Protein AF-A0A1F3BCS6-F1 (afdb_monomer)

Structure (mmCIF, N/CA/C/O backbone):
data_AF-A0A1F3BCS6-F1
#
_entry.id   AF-A0A1F3BCS6-F1
#
loop_
_atom_site.group_PDB
_atom_site.id
_atom_site.type_symbol
_atom_site.label_atom_id
_atom_site.label_alt_id
_atom_site.label_comp_id
_atom_site.label_asym_id
_atom_site.label_entity_id
_atom_site.label_seq_id
_atom_site.pdbx_PDB_ins_code
_atom_site.Cartn_x
_atom_site.Cartn_y
_atom_site.Cartn_z
_atom_site.occupancy
_atom_site.B_iso_or_equiv
_atom_site.auth_seq_id
_atom_site.auth_comp_id
_atom_site.auth_asym_id
_atom_site.auth_atom_id
_atom_site.pdbx_PDB_model_num
ATOM 1 N N . MET A 1 1 ? -10.317 9.002 34.870 1.00 36.22 1 MET A N 1
ATOM 2 C CA . MET A 1 1 ? -11.325 8.023 34.421 1.00 36.22 1 MET A CA 1
ATOM 3 C C . MET A 1 1 ? -11.046 7.756 32.951 1.00 36.22 1 MET A C 1
ATOM 5 O O . MET A 1 1 ? -11.275 8.635 32.134 1.00 36.22 1 MET A O 1
ATOM 9 N N . THR A 1 2 ? -10.375 6.653 32.625 1.00 45.91 2 THR A N 1
ATOM 10 C CA . THR A 1 2 ? -10.032 6.301 31.240 1.00 45.91 2 THR A CA 1
ATOM 11 C C . THR A 1 2 ? -11.257 5.650 30.622 1.00 45.91 2 THR A C 1
ATOM 13 O O . THR A 1 2 ? -11.570 4.507 30.938 1.00 45.91 2 THR A O 1
ATOM 16 N N . ASP A 1 3 ? -11.979 6.406 29.799 1.00 49.38 3 ASP A N 1
ATOM 17 C CA . ASP A 1 3 ? -13.103 5.892 29.024 1.00 49.38 3 ASP A CA 1
ATOM 18 C C . ASP A 1 3 ? -12.584 4.771 28.113 1.00 49.38 3 ASP A C 1
ATOM 20 O O . ASP A 1 3 ? -11.828 5.005 27.160 1.00 49.38 3 ASP A O 1
ATOM 24 N N . ILE A 1 4 ? -12.907 3.525 28.467 1.00 57.75 4 ILE A N 1
ATOM 25 C CA . ILE A 1 4 ? -12.649 2.359 27.628 1.00 57.75 4 ILE A CA 1
ATOM 26 C C . ILE A 1 4 ? -13.614 2.506 26.459 1.00 57.75 4 ILE A C 1
ATOM 28 O O . ILE A 1 4 ? -14.764 2.082 26.546 1.00 57.75 4 ILE A O 1
ATOM 32 N N . LYS A 1 5 ? -13.156 3.164 25.387 1.00 56.78 5 LYS A N 1
ATOM 33 C CA . LYS A 1 5 ? -13.928 3.297 24.150 1.00 56.78 5 LYS A CA 1
ATOM 34 C C . LYS A 1 5 ? -14.526 1.942 23.800 1.00 56.78 5 LYS A C 1
ATOM 36 O O . LYS A 1 5 ? -13.820 0.928 23.776 1.00 56.78 5 LYS A O 1
ATOM 41 N N . SER A 1 6 ? -15.829 1.934 23.549 1.00 68.25 6 SER A N 1
ATOM 42 C CA . SER A 1 6 ? -16.528 0.721 23.146 1.00 68.25 6 SER A CA 1
ATOM 43 C C . SER A 1 6 ? -15.855 0.131 21.896 1.00 68.25 6 SER A C 1
ATOM 45 O O . SER A 1 6 ? -15.394 0.865 21.020 1.00 68.25 6 SER A O 1
ATOM 47 N N . GLY A 1 7 ? -15.753 -1.200 21.815 1.00 68.81 7 GLY A N 1
ATOM 48 C CA . GLY A 1 7 ? -15.079 -1.893 20.703 1.00 68.81 7 GLY A CA 1
ATOM 49 C C . GLY A 1 7 ? -15.471 -1.389 19.298 1.00 68.81 7 GLY A C 1
ATOM 50 O O . GLY A 1 7 ? -14.575 -1.141 18.493 1.00 68.81 7 GLY A O 1
ATOM 51 N N . PRO A 1 8 ? -16.766 -1.145 19.007 1.00 79.00 8 PRO A N 1
ATOM 52 C CA . PRO A 1 8 ? -17.200 -0.586 17.723 1.00 79.00 8 PRO A CA 1
ATOM 53 C C . PRO A 1 8 ? -16.652 0.818 17.433 1.00 79.00 8 PRO A C 1
ATOM 55 O O . PRO A 1 8 ? -16.306 1.129 16.297 1.00 79.00 8 PRO A O 1
ATOM 58 N N . GLU A 1 9 ? -16.528 1.667 18.454 1.00 83.38 9 GLU A N 1
ATOM 59 C CA . GLU A 1 9 ? -16.011 3.029 18.310 1.00 83.38 9 GLU A CA 1
ATOM 60 C C . GLU A 1 9 ? -14.499 3.042 18.030 1.00 83.38 9 GLU A C 1
ATOM 62 O O . GLU A 1 9 ? -14.002 3.900 17.296 1.00 83.38 9 GLU A O 1
ATOM 67 N N . LEU A 1 10 ? -13.757 2.079 18.589 1.00 84.25 10 LEU A N 1
ATOM 68 C CA . LEU A 1 10 ? -12.337 1.880 18.283 1.00 84.25 10 LEU A CA 1
ATOM 69 C C . LEU A 1 10 ? -12.134 1.443 16.833 1.00 84.25 10 LEU A C 1
ATOM 71 O O . LEU A 1 10 ? -11.298 2.021 16.142 1.00 84.25 10 LEU A O 1
ATOM 75 N N . VAL A 1 11 ? -12.924 0.474 16.367 1.00 87.88 11 VAL A N 1
ATOM 76 C CA . VAL A 1 11 ? -12.894 0.009 14.974 1.00 87.88 11 VAL A CA 1
ATOM 77 C C . VAL A 1 11 ? -13.205 1.155 14.009 1.00 87.88 11 VAL A C 1
ATOM 79 O O . VAL A 1 11 ? -12.447 1.372 13.066 1.00 87.88 11 VAL A O 1
ATOM 82 N N . GLU A 1 12 ? -14.246 1.948 14.279 1.00 89.88 12 GLU A N 1
ATOM 83 C CA . GLU A 1 12 ? -14.618 3.085 13.427 1.00 89.88 12 GLU A CA 1
ATOM 84 C C . GLU A 1 12 ? -13.503 4.131 13.340 1.00 89.88 12 GLU A C 1
ATOM 86 O O . GLU A 1 12 ? -13.127 4.575 12.253 1.00 89.88 12 GLU A O 1
ATOM 91 N N . LYS A 1 13 ? -12.928 4.507 14.489 1.00 90.00 13 LYS A N 1
ATOM 92 C CA . LYS A 1 13 ? -11.834 5.484 14.543 1.00 90.00 13 LYS A CA 1
ATOM 93 C C . LYS A 1 13 ? -10.606 4.984 13.793 1.00 90.00 13 LYS A C 1
ATOM 95 O O . LYS A 1 13 ? -9.996 5.756 13.053 1.00 90.00 13 LYS A O 1
ATOM 100 N N . THR A 1 14 ? -10.266 3.708 13.950 1.00 90.88 14 THR A N 1
ATOM 101 C CA . THR A 1 14 ? -9.141 3.095 13.240 1.00 90.88 14 THR A CA 1
ATOM 102 C C . THR A 1 14 ? -9.406 3.023 11.738 1.00 90.88 14 THR A C 1
ATOM 104 O O . THR A 1 14 ? -8.506 3.340 10.965 1.00 90.88 14 THR A O 1
ATOM 107 N N . PHE A 1 15 ? -10.632 2.717 11.302 1.00 92.88 15 PHE A N 1
ATOM 108 C CA . PHE A 1 15 ? -11.003 2.715 9.884 1.00 92.88 15 PHE A CA 1
ATOM 109 C C . PHE A 1 15 ? -10.883 4.102 9.240 1.00 92.88 15 PHE A C 1
ATOM 111 O O . PHE A 1 15 ? -10.231 4.250 8.202 1.00 92.88 15 PHE A O 1
ATOM 118 N N . VAL A 1 16 ? -11.448 5.140 9.865 1.00 94.00 16 VAL A N 1
ATOM 119 C CA . VAL A 1 16 ? -11.343 6.523 9.364 1.00 94.00 16 VAL A CA 1
ATOM 120 C C . VAL A 1 16 ? -9.881 6.959 9.294 1.00 94.00 16 VAL A C 1
ATOM 122 O O . VAL A 1 16 ? -9.442 7.548 8.304 1.00 94.00 16 VAL A O 1
ATOM 125 N N . TYR A 1 17 ? -9.102 6.627 10.322 1.00 92.75 17 TYR A N 1
ATOM 126 C CA . TYR A 1 17 ? -7.685 6.953 10.364 1.00 92.75 17 TYR A CA 1
ATOM 127 C C . TYR A 1 17 ? -6.889 6.242 9.260 1.00 92.75 17 TYR A C 1
ATOM 129 O O . TYR A 1 17 ? -6.164 6.894 8.506 1.00 92.75 17 TYR A O 1
ATOM 137 N N . MET A 1 18 ? -7.094 4.934 9.086 1.00 94.06 18 MET A N 1
ATOM 138 C CA . MET A 1 18 ? -6.452 4.149 8.029 1.00 94.06 18 MET A CA 1
ATOM 139 C C . MET A 1 18 ? -6.890 4.573 6.622 1.00 94.06 18 MET A C 1
ATOM 141 O O . MET A 1 18 ? -6.093 4.516 5.686 1.00 94.06 18 MET A O 1
ATOM 145 N N . THR A 1 19 ? -8.112 5.078 6.451 1.00 94.06 19 THR A N 1
ATOM 146 C CA . THR A 1 19 ? -8.581 5.659 5.179 1.00 94.06 19 THR A CA 1
ATOM 147 C C . THR A 1 19 ? -7.794 6.918 4.802 1.00 94.06 19 THR A C 1
ATOM 149 O O . THR A 1 19 ? -7.489 7.143 3.631 1.00 94.06 19 THR A O 1
ATOM 152 N N . ASN A 1 20 ? -7.420 7.740 5.781 1.00 94.44 20 ASN A N 1
ATOM 153 C CA . ASN A 1 20 ? -6.585 8.913 5.525 1.00 94.44 20 ASN A CA 1
ATOM 154 C C . ASN A 1 20 ? -5.130 8.512 5.262 1.00 94.44 20 ASN A C 1
ATOM 156 O O . ASN A 1 20 ? -4.542 8.949 4.272 1.00 94.44 20 ASN A O 1
ATOM 160 N N . LEU A 1 21 ? -4.577 7.617 6.085 1.00 93.62 21 LEU A N 1
ATOM 161 C CA . LEU A 1 21 ? -3.207 7.135 5.918 1.00 93.62 21 LEU A CA 1
ATOM 162 C C . LEU A 1 21 ? -2.988 6.400 4.599 1.00 93.62 21 LEU A C 1
ATOM 164 O O . LEU A 1 21 ? -1.973 6.622 3.952 1.00 93.62 21 LEU A O 1
ATOM 168 N N . SER A 1 22 ? -3.938 5.578 4.153 1.00 93.81 22 SER A N 1
ATOM 169 C CA . SER A 1 22 ? -3.847 4.899 2.854 1.00 93.81 22 SER A CA 1
ATOM 170 C C . SER A 1 22 ? -3.747 5.890 1.693 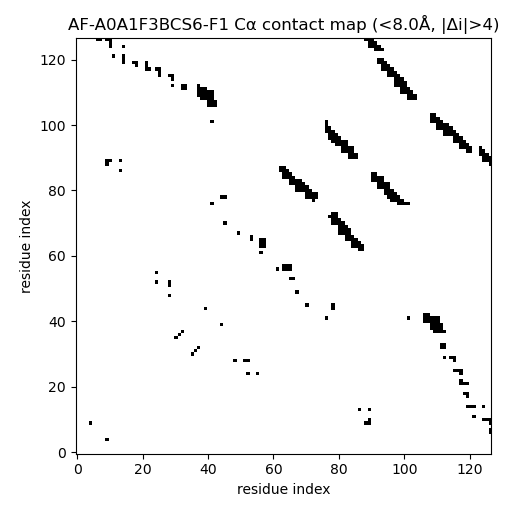1.00 93.81 22 SER A C 1
ATOM 172 O O . SER A 1 22 ? -2.951 5.684 0.778 1.00 93.81 22 SER A O 1
ATOM 174 N N 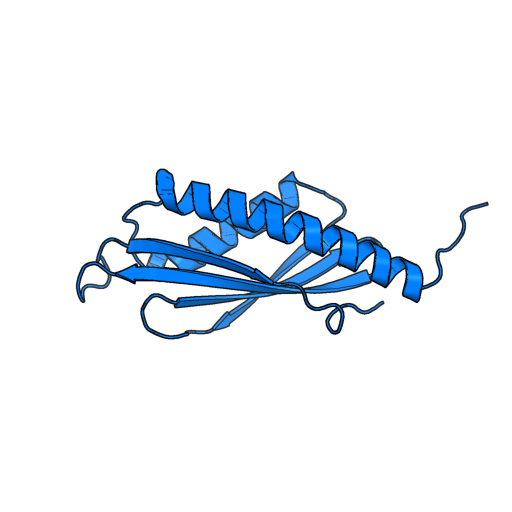. ARG A 1 23 ? -4.473 7.016 1.743 1.00 95.06 23 ARG A N 1
ATOM 175 C CA . ARG A 1 23 ? -4.370 8.079 0.727 1.00 95.06 23 ARG A CA 1
ATOM 176 C C . ARG A 1 23 ? -3.009 8.770 0.739 1.00 95.06 23 ARG A C 1
ATOM 178 O O . ARG A 1 23 ? -2.495 9.080 -0.336 1.00 95.06 23 ARG A O 1
ATOM 185 N N . GLU A 1 24 ? -2.447 9.030 1.918 1.00 95.31 24 GLU A N 1
ATOM 186 C CA . GLU A 1 24 ? -1.107 9.614 2.063 1.00 95.31 24 GLU A CA 1
ATOM 187 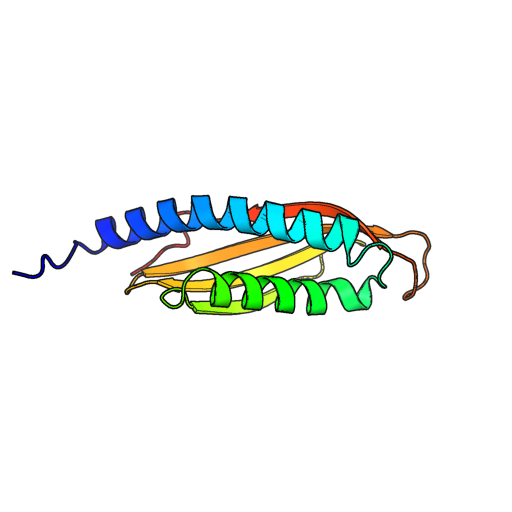C C . GLU A 1 24 ? -0.023 8.640 1.582 1.00 95.31 24 GLU A C 1
ATOM 189 O O . GLU A 1 24 ? 0.810 9.012 0.756 1.00 95.31 24 GLU A O 1
ATOM 194 N N . CYS A 1 25 ? -0.096 7.379 2.015 1.00 94.50 25 CYS A N 1
ATOM 195 C CA . CYS A 1 25 ? 0.797 6.299 1.605 1.00 94.50 25 CYS A CA 1
ATOM 196 C C . CYS A 1 25 ? 0.782 6.129 0.084 1.00 94.50 25 CYS A C 1
ATOM 198 O O . CYS A 1 25 ? 1.832 6.131 -0.553 1.00 94.50 25 CYS A O 1
ATOM 200 N N . ARG A 1 26 ? -0.410 6.094 -0.527 1.00 95.62 26 ARG A N 1
ATOM 201 C CA . ARG A 1 26 ? -0.574 6.003 -1.982 1.00 95.62 26 ARG A CA 1
ATOM 202 C C . ARG A 1 26 ? 0.172 7.114 -2.719 1.00 95.62 26 ARG A C 1
ATOM 204 O O . ARG A 1 26 ? 0.846 6.831 -3.704 1.00 95.62 26 ARG A O 1
ATOM 211 N N . LYS A 1 27 ? 0.045 8.365 -2.261 1.00 95.56 27 LYS A N 1
ATOM 212 C CA . LYS A 1 27 ? 0.749 9.507 -2.868 1.00 95.56 27 LYS A CA 1
ATOM 213 C C . LYS A 1 27 ? 2.262 9.355 -2.722 1.00 95.56 27 LYS A C 1
ATOM 215 O O . LYS A 1 27 ? 2.967 9.418 -3.719 1.00 95.56 27 LYS A O 1
ATOM 220 N N . ALA A 1 28 ? 2.735 9.058 -1.512 1.00 95.44 28 ALA A N 1
ATOM 221 C CA . ALA A 1 28 ? 4.159 8.886 -1.241 1.00 95.44 28 ALA A CA 1
ATOM 222 C C . ALA A 1 28 ? 4.790 7.762 -2.084 1.00 95.44 28 ALA A C 1
ATOM 224 O O . ALA A 1 28 ? 5.883 7.932 -2.622 1.00 95.44 28 ALA A O 1
ATOM 225 N N . LEU A 1 29 ? 4.093 6.632 -2.237 1.00 95.19 29 LEU A N 1
ATOM 226 C CA . LEU A 1 29 ? 4.540 5.529 -3.087 1.00 95.19 29 LEU A CA 1
ATOM 227 C C . LEU A 1 29 ? 4.545 5.927 -4.564 1.00 95.19 29 LEU A C 1
ATOM 229 O O . LEU A 1 29 ? 5.537 5.690 -5.246 1.00 95.19 29 LEU A O 1
ATOM 233 N N . ALA A 1 30 ? 3.474 6.551 -5.063 1.00 94.81 30 ALA A N 1
ATOM 234 C CA . ALA A 1 30 ? 3.407 6.992 -6.455 1.00 94.81 30 ALA A CA 1
ATOM 235 C C . ALA A 1 30 ? 4.553 7.956 -6.803 1.00 94.81 30 ALA A C 1
ATOM 237 O O . ALA A 1 30 ? 5.200 7.782 -7.835 1.00 94.81 30 ALA A O 1
ATOM 238 N N . ASP A 1 31 ? 4.861 8.903 -5.914 1.00 95.56 31 ASP A N 1
ATOM 239 C CA . ASP A 1 31 ? 5.958 9.854 -6.101 1.00 95.56 31 ASP A CA 1
ATOM 240 C C . ASP A 1 31 ? 7.324 9.148 -6.084 1.00 95.56 31 ASP A C 1
ATOM 242 O O . ASP A 1 31 ? 8.129 9.331 -7.002 1.00 95.56 31 ASP A O 1
ATOM 246 N N . LYS A 1 32 ? 7.574 8.269 -5.101 1.00 94.88 32 LYS A N 1
ATOM 247 C CA . LYS A 1 32 ? 8.827 7.497 -5.014 1.00 94.88 32 LYS A CA 1
ATOM 248 C C . LYS A 1 32 ? 9.051 6.611 -6.239 1.00 94.88 32 LYS A C 1
ATOM 250 O O . LYS A 1 32 ? 10.150 6.596 -6.789 1.00 94.88 32 LYS A O 1
ATOM 255 N N . PHE A 1 33 ? 8.030 5.894 -6.702 1.00 94.06 33 PHE A N 1
ATOM 256 C CA . PHE A 1 33 ? 8.147 5.043 -7.889 1.00 94.06 33 PHE A CA 1
ATOM 257 C C . PHE A 1 33 ? 8.180 5.835 -9.204 1.00 94.06 33 PHE A C 1
ATOM 259 O O . PHE A 1 33 ? 8.770 5.376 -10.181 1.00 94.06 33 PHE A O 1
ATOM 266 N N . GLY A 1 34 ? 7.587 7.029 -9.238 1.00 93.06 34 GLY A N 1
ATOM 267 C CA . GLY A 1 34 ? 7.621 7.918 -10.399 1.00 93.06 34 GLY A CA 1
ATOM 268 C C . GLY A 1 34 ? 8.957 8.640 -10.582 1.00 93.06 34 GLY A C 1
ATOM 269 O O . GLY A 1 34 ? 9.332 8.941 -11.718 1.00 93.06 34 GLY A O 1
ATOM 270 N N . GLN A 1 35 ? 9.676 8.904 -9.487 1.00 93.06 35 GLN A N 1
ATOM 271 C CA . GLN A 1 35 ? 10.917 9.682 -9.498 1.00 93.06 35 GLN A CA 1
ATOM 272 C C . GLN A 1 35 ? 12.151 8.841 -9.164 1.00 93.06 35 GLN A C 1
ATOM 274 O O . GLN A 1 35 ? 13.069 8.758 -9.976 1.00 93.06 35 GLN A O 1
ATOM 279 N N . THR A 1 36 ? 12.170 8.204 -7.994 1.00 94.06 36 THR A N 1
ATOM 280 C CA . THR A 1 36 ? 13.354 7.522 -7.450 1.00 94.06 36 THR A CA 1
ATOM 281 C C . THR A 1 36 ? 13.568 6.146 -8.069 1.00 94.06 36 THR A C 1
ATOM 283 O O . THR A 1 36 ? 14.686 5.807 -8.441 1.00 94.06 36 THR A O 1
ATOM 286 N N . TYR A 1 37 ? 12.501 5.354 -8.206 1.00 93.06 37 TYR A N 1
ATOM 287 C CA . TYR A 1 37 ? 12.581 3.978 -8.722 1.00 93.06 37 TYR A CA 1
ATOM 288 C C . TYR A 1 37 ? 12.202 3.856 -10.200 1.00 93.06 37 TYR A C 1
ATOM 290 O O . TYR A 1 37 ? 11.894 2.772 -10.700 1.00 93.06 37 TYR A O 1
ATOM 298 N N . LYS A 1 38 ? 12.216 4.980 -10.916 1.00 92.06 38 LYS A N 1
ATOM 299 C CA . LYS A 1 38 ? 11.868 5.030 -12.330 1.00 92.06 38 LYS A CA 1
ATOM 300 C C . LYS A 1 38 ? 12.824 4.152 -13.144 1.00 92.06 38 LYS A C 1
ATOM 302 O O . LYS A 1 38 ? 14.028 4.384 -13.149 1.00 92.06 38 LYS A O 1
ATOM 307 N N . GLY A 1 39 ? 12.278 3.193 -13.888 1.00 90.81 39 GLY A N 1
ATOM 308 C CA . GLY A 1 39 ? 13.058 2.300 -14.743 1.00 90.81 39 GLY A CA 1
ATOM 309 C C . GLY A 1 39 ? 13.696 1.118 -14.012 1.00 90.81 39 GLY A C 1
ATOM 310 O O . GLY A 1 39 ? 14.529 0.442 -14.609 1.00 90.81 39 GLY A O 1
ATOM 311 N N . MET A 1 40 ? 13.323 0.841 -12.757 1.00 92.88 40 MET A N 1
ATOM 312 C CA . MET A 1 40 ? 13.826 -0.337 -12.046 1.00 92.88 40 MET A CA 1
ATOM 313 C C . MET A 1 40 ? 13.358 -1.655 -12.703 1.00 92.88 40 MET A C 1
ATOM 315 O O . MET A 1 40 ? 12.287 -1.670 -13.322 1.00 92.88 40 MET A O 1
ATOM 319 N N . PRO A 1 41 ? 14.097 -2.769 -12.542 1.00 91.88 41 PRO A N 1
ATOM 320 C CA . PRO A 1 41 ? 13.649 -4.090 -12.985 1.00 91.88 41 PRO A CA 1
ATOM 321 C C . PRO A 1 41 ? 12.358 -4.525 -12.284 1.00 91.88 41 PRO A C 1
ATOM 323 O O . PRO A 1 41 ? 12.231 -4.352 -11.068 1.00 91.88 41 PRO A O 1
ATOM 326 N N . PHE A 1 42 ? 11.421 -5.135 -13.022 1.00 89.44 42 PHE A N 1
ATOM 327 C CA . PHE A 1 42 ? 10.119 -5.541 -12.465 1.00 89.44 42 PHE A CA 1
ATOM 328 C C . PHE A 1 42 ? 10.257 -6.510 -11.288 1.00 89.44 42 PHE A C 1
ATOM 330 O O . PHE A 1 42 ? 9.541 -6.400 -10.298 1.00 89.44 42 PHE A O 1
ATOM 337 N N . GLU A 1 43 ? 11.222 -7.427 -11.372 1.00 88.12 43 GLU A N 1
ATOM 338 C CA . GLU A 1 43 ? 11.522 -8.406 -10.322 1.00 88.12 43 GLU A CA 1
ATOM 339 C C . GLU A 1 43 ? 11.872 -7.766 -8.968 1.00 88.12 43 GLU A C 1
ATOM 341 O O . GLU A 1 43 ? 11.648 -8.363 -7.920 1.00 88.12 43 GLU A O 1
ATOM 346 N N . SER A 1 44 ? 12.376 -6.529 -8.979 1.00 91.50 44 SER A N 1
ATOM 347 C CA . SER A 1 44 ? 12.747 -5.782 -7.774 1.00 91.50 44 SER A CA 1
ATOM 348 C C . SER A 1 44 ? 11.621 -4.884 -7.251 1.00 91.50 44 SER A C 1
ATOM 350 O O . SER A 1 44 ? 11.743 -4.326 -6.158 1.00 91.50 44 SER A O 1
ATOM 352 N N . VAL A 1 45 ? 10.532 -4.713 -8.010 1.00 91.56 45 VAL A N 1
ATOM 353 C CA . VAL A 1 45 ? 9.431 -3.805 -7.653 1.00 91.56 45 VAL A CA 1
ATOM 354 C C . VAL A 1 45 ? 8.735 -4.274 -6.384 1.00 91.56 45 VAL A C 1
ATOM 356 O O . VAL A 1 45 ? 8.545 -3.472 -5.478 1.00 91.56 45 VAL A O 1
ATOM 359 N N . GLU A 1 46 ? 8.378 -5.555 -6.290 1.00 92.44 46 GLU A N 1
ATOM 360 C CA . GLU A 1 46 ? 7.607 -6.087 -5.159 1.00 92.44 46 GLU A CA 1
ATOM 361 C C . GLU A 1 46 ? 8.356 -5.934 -3.830 1.00 92.44 46 GLU A C 1
ATOM 363 O O . GLU A 1 46 ? 7.826 -5.354 -2.881 1.00 92.44 46 GLU A O 1
ATOM 368 N N . SER A 1 47 ? 9.616 -6.367 -3.785 1.00 93.56 47 SER A N 1
ATOM 369 C CA . SER A 1 47 ? 10.453 -6.276 -2.588 1.00 93.56 47 SER A CA 1
ATOM 370 C C . SER A 1 47 ? 10.730 -4.824 -2.183 1.00 93.56 47 SER A C 1
ATOM 372 O O . SER A 1 47 ? 10.688 -4.489 -0.996 1.00 93.56 47 SER A O 1
ATOM 374 N N . THR A 1 48 ? 10.943 -3.936 -3.158 1.00 94.69 48 THR A N 1
ATOM 375 C CA . THR A 1 48 ? 11.126 -2.499 -2.910 1.00 94.69 48 THR A CA 1
ATOM 376 C C . THR A 1 48 ? 9.842 -1.864 -2.395 1.00 94.69 48 THR A C 1
ATOM 378 O O . THR A 1 48 ? 9.860 -1.173 -1.383 1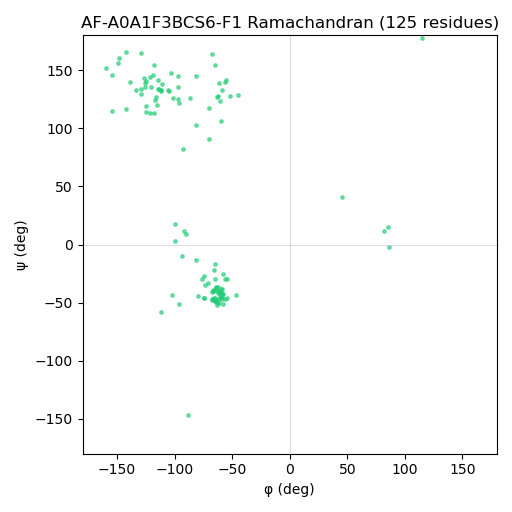.00 94.69 48 THR A O 1
ATOM 381 N N . MET A 1 49 ? 8.706 -2.143 -3.032 1.00 94.31 49 MET A N 1
ATOM 382 C CA . MET A 1 49 ? 7.404 -1.607 -2.637 1.00 94.31 49 MET A CA 1
ATOM 383 C C . MET A 1 49 ? 7.049 -2.048 -1.221 1.00 94.31 49 MET A C 1
ATOM 385 O O . MET A 1 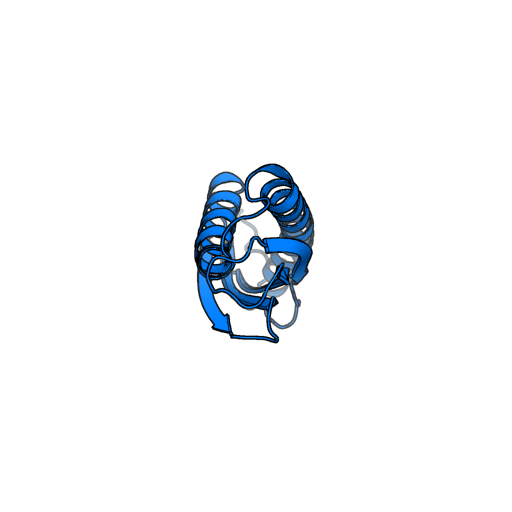49 ? 6.609 -1.225 -0.420 1.00 94.31 49 MET A O 1
ATOM 389 N N . ARG A 1 50 ? 7.330 -3.311 -0.876 1.00 94.81 50 ARG A N 1
ATOM 390 C CA . ARG A 1 50 ? 7.157 -3.826 0.481 1.00 94.81 50 ARG A CA 1
ATOM 391 C C . ARG A 1 50 ? 7.974 -3.041 1.502 1.00 94.81 50 ARG A C 1
ATOM 393 O O . ARG A 1 50 ? 7.412 -2.563 2.486 1.00 94.81 50 ARG A O 1
ATOM 400 N N . LYS A 1 51 ? 9.272 -2.867 1.241 1.00 95.00 51 LYS A N 1
ATOM 401 C CA . LYS A 1 51 ? 10.181 -2.113 2.114 1.00 95.00 51 LYS A CA 1
ATOM 402 C C . LYS A 1 51 ? 9.717 -0.669 2.309 1.00 95.00 51 LYS A C 1
ATOM 404 O O . LYS A 1 51 ? 9.735 -0.165 3.432 1.00 95.00 51 LYS A O 1
ATOM 409 N N . GLU A 1 52 ? 9.300 -0.011 1.232 1.00 95.25 52 GLU A N 1
ATOM 410 C CA . GLU A 1 52 ? 8.834 1.374 1.273 1.00 95.25 52 GLU A CA 1
ATOM 411 C C . GLU A 1 52 ? 7.536 1.525 2.070 1.00 95.25 52 GLU A C 1
ATOM 413 O O . GLU A 1 52 ? 7.410 2.470 2.844 1.00 95.25 52 GLU A O 1
ATOM 418 N N . ILE A 1 53 ? 6.597 0.582 1.941 1.00 94.31 53 ILE A N 1
ATOM 419 C CA . ILE A 1 53 ? 5.355 0.566 2.728 1.00 94.31 53 ILE A CA 1
ATOM 420 C C . ILE A 1 53 ? 5.661 0.402 4.216 1.00 94.31 53 ILE A C 1
ATOM 422 O O . ILE A 1 53 ? 5.194 1.196 5.032 1.00 94.31 53 ILE A O 1
ATOM 426 N N . GLU A 1 54 ? 6.446 -0.613 4.576 1.00 93.00 54 GLU A N 1
ATOM 427 C CA . GLU A 1 54 ? 6.767 -0.909 5.976 1.00 93.00 54 GLU A CA 1
ATOM 428 C C . GLU A 1 54 ? 7.516 0.255 6.633 1.00 93.00 54 GLU A C 1
ATOM 430 O O . GLU A 1 54 ? 7.179 0.662 7.746 1.00 93.00 54 GLU A O 1
ATOM 435 N N . THR A 1 55 ? 8.467 0.849 5.908 1.00 93.44 55 THR A N 1
ATOM 436 C CA . THR A 1 55 ? 9.220 2.021 6.371 1.00 93.44 55 THR A CA 1
ATOM 437 C C . THR A 1 55 ? 8.300 3.229 6.537 1.00 93.44 55 THR A C 1
ATOM 439 O O . THR A 1 55 ? 8.319 3.873 7.583 1.00 93.44 55 THR A O 1
ATOM 442 N N . TRP A 1 56 ? 7.432 3.502 5.557 1.00 94.50 56 TRP A N 1
ATOM 443 C CA . TRP A 1 56 ? 6.511 4.638 5.608 1.00 94.50 56 TRP A CA 1
ATOM 444 C C . TRP A 1 56 ? 5.557 4.553 6.804 1.00 94.50 56 TRP A C 1
ATOM 446 O O . TRP A 1 56 ? 5.389 5.536 7.523 1.00 94.50 56 TRP A O 1
ATOM 456 N N . PHE A 1 57 ? 4.961 3.384 7.065 1.00 91.75 57 PHE A N 1
ATOM 457 C CA . PHE A 1 57 ? 4.076 3.211 8.222 1.00 91.75 57 PHE A CA 1
ATOM 458 C C . PHE A 1 57 ? 4.832 3.308 9.553 1.00 91.75 57 PHE A C 1
ATOM 460 O O . PHE A 1 57 ? 4.335 3.959 10.474 1.00 91.75 57 PHE A O 1
ATOM 467 N N . ALA A 1 58 ? 6.034 2.729 9.645 1.00 89.75 58 ALA A N 1
ATOM 468 C CA . ALA A 1 58 ? 6.860 2.790 10.852 1.00 89.75 58 ALA A CA 1
ATOM 469 C C . ALA A 1 58 ? 7.304 4.223 11.202 1.00 89.75 58 ALA A C 1
ATOM 471 O O . ALA A 1 58 ? 7.346 4.591 12.378 1.00 89.75 58 ALA A O 1
ATOM 472 N N . GLU A 1 59 ? 7.612 5.044 10.194 1.00 92.12 59 GLU A N 1
ATOM 473 C CA . GLU A 1 59 ? 7.959 6.459 10.369 1.00 92.12 59 GLU A CA 1
ATOM 474 C C . GLU A 1 59 ? 6.735 7.322 10.700 1.00 92.12 59 GLU A C 1
ATOM 476 O O . GLU A 1 59 ? 6.839 8.283 11.466 1.00 92.12 59 GLU A O 1
ATOM 481 N N . ARG A 1 60 ? 5.567 6.988 10.137 1.00 90.62 60 ARG A N 1
ATOM 482 C CA . ARG A 1 60 ? 4.356 7.809 10.242 1.00 90.62 60 ARG A CA 1
ATOM 483 C C . ARG A 1 60 ? 3.689 7.740 11.612 1.00 90.62 60 ARG A C 1
ATOM 485 O O . ARG A 1 60 ? 3.290 8.786 12.127 1.00 90.62 60 ARG A O 1
ATOM 492 N N . ASP A 1 61 ? 3.529 6.545 12.178 1.00 86.38 61 ASP A N 1
ATOM 493 C CA . ASP A 1 61 ? 2.948 6.355 13.512 1.00 86.38 61 ASP A CA 1
ATOM 494 C C . ASP A 1 61 ? 3.440 5.054 14.161 1.00 86.38 61 ASP A C 1
ATOM 496 O O . ASP A 1 61 ? 3.082 3.953 13.752 1.00 86.38 61 ASP A O 1
ATOM 500 N N . LYS A 1 62 ? 4.187 5.190 15.262 1.00 84.38 62 LYS A N 1
ATOM 501 C CA . LYS A 1 62 ? 4.719 4.064 16.049 1.00 84.38 62 LYS A CA 1
ATOM 502 C C . LYS A 1 62 ? 3.637 3.204 16.711 1.00 84.38 62 LYS A C 1
ATOM 504 O O . LYS A 1 62 ? 3.934 2.105 17.168 1.00 84.38 62 LYS A O 1
ATOM 509 N N . ASN A 1 63 ? 2.406 3.706 16.816 1.00 86.00 63 ASN A N 1
ATOM 510 C CA . ASN A 1 63 ? 1.278 2.951 17.365 1.00 86.00 63 ASN A CA 1
ATOM 511 C C . ASN A 1 63 ? 0.642 2.009 16.339 1.00 86.00 63 ASN A C 1
ATOM 513 O O . ASN A 1 63 ? -0.170 1.163 16.723 1.00 86.00 63 ASN A O 1
ATOM 517 N N . ILE A 1 64 ? 0.977 2.168 15.056 1.00 89.50 64 ILE A N 1
ATOM 518 C CA . ILE A 1 64 ? 0.510 1.292 13.993 1.00 89.50 64 ILE A CA 1
ATOM 519 C C . ILE A 1 64 ? 1.588 0.259 13.729 1.00 89.50 64 ILE A C 1
ATOM 521 O O . ILE A 1 64 ? 2.736 0.575 13.431 1.00 89.50 64 ILE A O 1
ATOM 525 N N . THR A 1 65 ? 1.189 -1.001 13.797 1.00 91.19 65 THR A N 1
ATOM 526 C CA . THR A 1 65 ? 2.013 -2.101 13.308 1.00 91.19 65 THR A CA 1
ATOM 527 C C . THR A 1 65 ? 1.423 -2.584 12.000 1.00 91.19 65 THR A C 1
ATOM 529 O O . THR A 1 65 ? 0.213 -2.772 11.909 1.00 91.19 65 THR A O 1
ATOM 532 N N . VAL A 1 66 ? 2.267 -2.750 10.988 1.00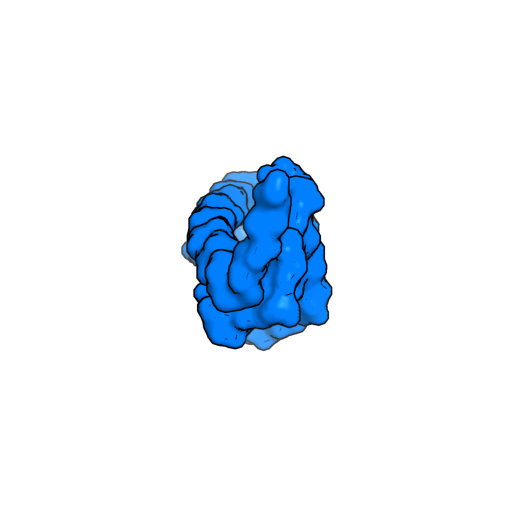 93.31 66 VAL A N 1
ATOM 533 C CA . VAL A 1 66 ? 1.902 -3.282 9.674 1.00 93.31 66 VAL A CA 1
ATOM 534 C C . VAL A 1 66 ? 2.826 -4.452 9.381 1.00 93.31 66 VAL A C 1
ATOM 536 O O . VAL A 1 66 ? 4.029 -4.368 9.623 1.00 93.31 66 VAL A O 1
ATOM 539 N N . LYS A 1 67 ? 2.261 -5.549 8.888 1.00 93.56 67 LYS A N 1
ATOM 540 C CA . LYS A 1 67 ? 2.987 -6.747 8.482 1.00 93.56 67 LYS A CA 1
ATOM 541 C C . LYS A 1 67 ? 2.490 -7.203 7.124 1.00 93.56 67 LYS A C 1
ATOM 543 O O . LYS A 1 67 ? 1.285 -7.294 6.888 1.00 93.56 67 LYS A O 1
ATOM 548 N N . HIS A 1 68 ? 3.431 -7.492 6.238 1.00 95.62 68 HIS A N 1
ATOM 549 C CA . HIS A 1 68 ? 3.138 -8.158 4.980 1.00 95.62 68 HIS A CA 1
ATOM 550 C C . HIS A 1 68 ? 2.580 -9.564 5.249 1.00 95.62 68 HIS A C 1
ATOM 552 O O . HIS A 1 68 ? 3.183 -10.333 5.997 1.00 95.62 68 HIS A O 1
ATOM 558 N N . GLU A 1 69 ? 1.418 -9.892 4.676 1.00 93.38 69 GLU A N 1
ATOM 559 C CA . GLU A 1 69 ? 0.849 -11.245 4.763 1.00 93.38 69 GLU A CA 1
ATOM 560 C C . GLU A 1 69 ? 1.200 -12.076 3.535 1.00 93.38 69 GLU A C 1
ATOM 562 O O . GLU A 1 69 ? 1.640 -13.219 3.645 1.00 93.38 69 GLU A O 1
ATOM 567 N N . ARG A 1 70 ? 0.942 -11.521 2.349 1.00 92.56 70 ARG A N 1
ATOM 568 C CA . ARG A 1 70 ? 1.148 -12.216 1.081 1.00 92.56 70 ARG A CA 1
ATOM 569 C C . ARG A 1 70 ? 1.255 -11.239 -0.076 1.00 92.56 70 ARG A C 1
ATOM 571 O O . ARG A 1 70 ? 0.625 -10.181 -0.073 1.00 92.56 70 ARG A O 1
ATOM 578 N N . SER A 1 71 ? 1.985 -11.669 -1.095 1.00 91.12 71 SER A N 1
ATOM 579 C CA . SER A 1 71 ? 1.978 -11.064 -2.425 1.00 91.12 71 SER A CA 1
ATOM 580 C C . SER A 1 71 ? 1.369 -12.069 -3.390 1.00 91.12 71 S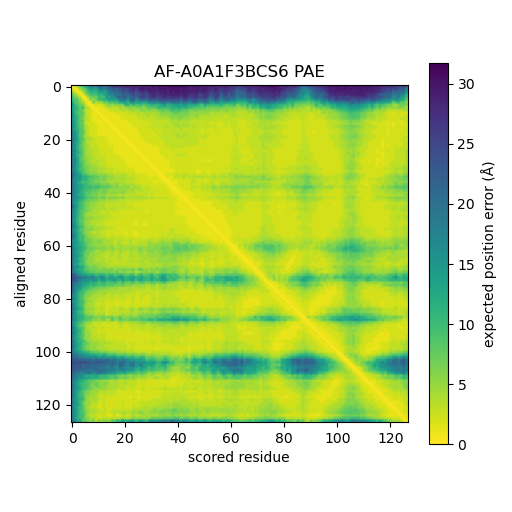ER A C 1
ATOM 582 O O . SER A 1 71 ? 1.705 -13.252 -3.349 1.00 91.12 71 SER A O 1
ATOM 584 N N . SER A 1 72 ? 0.448 -11.618 -4.232 1.00 84.94 72 SER A N 1
ATOM 585 C CA . SER A 1 72 ? -0.144 -12.434 -5.289 1.00 84.94 72 SER A CA 1
ATOM 586 C C . SER A 1 72 ? 0.317 -11.937 -6.649 1.00 84.94 72 SER A C 1
ATOM 588 O O . SER A 1 72 ? 0.356 -10.731 -6.897 1.00 84.94 72 SER A O 1
ATOM 590 N N . ALA A 1 73 ? 0.634 -12.877 -7.536 1.00 72.62 73 ALA A N 1
ATOM 591 C CA . ALA A 1 73 ? 0.869 -12.567 -8.936 1.00 72.62 73 ALA A CA 1
ATOM 592 C C . ALA A 1 73 ? -0.467 -12.190 -9.591 1.00 72.62 73 ALA A C 1
ATOM 594 O O . ALA A 1 73 ? -1.399 -12.997 -9.616 1.00 72.62 73 ALA A O 1
ATOM 595 N N . GLY A 1 74 ? -0.566 -10.950 -10.068 1.00 78.31 74 GLY A N 1
ATOM 596 C CA . GLY A 1 74 ? -1.659 -10.502 -10.925 1.00 78.31 74 GLY A CA 1
ATOM 597 C C . GLY A 1 74 ? -1.344 -10.757 -12.399 1.00 78.31 74 GLY A C 1
ATOM 598 O O . GLY A 1 74 ? -0.654 -11.713 -12.763 1.00 78.31 74 GLY A O 1
ATOM 599 N N . LYS A 1 75 ? -1.827 -9.870 -13.267 1.00 86.56 75 LYS A N 1
ATOM 600 C CA . LYS A 1 75 ? -1.406 -9.806 -14.673 1.00 86.56 75 LYS A CA 1
ATOM 601 C C . LYS A 1 75 ? 0.060 -9.350 -14.778 1.00 86.56 75 LYS A C 1
ATOM 603 O O . LYS A 1 75 ? 0.598 -8.778 -13.830 1.00 86.56 75 LYS A O 1
ATOM 608 N N . PRO A 1 76 ? 0.724 -9.543 -15.932 1.00 85.06 76 PRO A N 1
ATOM 609 C CA . PRO A 1 76 ? 2.050 -8.972 -16.156 1.00 85.06 76 PRO A CA 1
ATOM 610 C C . PRO A 1 76 ? 2.078 -7.465 -15.860 1.00 85.06 76 PRO A C 1
ATOM 612 O O . PRO A 1 76 ? 1.247 -6.717 -16.374 1.00 85.06 76 PRO A O 1
ATOM 615 N N . GLY A 1 77 ? 3.028 -7.034 -15.027 1.00 87.38 77 GLY A N 1
ATOM 616 C CA . GLY A 1 77 ? 3.130 -5.647 -14.569 1.00 87.38 77 GLY A CA 1
ATOM 617 C C . GLY A 1 77 ? 2.289 -5.313 -13.330 1.00 87.38 77 GLY A C 1
ATOM 618 O O . GLY A 1 77 ? 2.362 -4.185 -12.854 1.00 87.38 77 GLY A O 1
ATOM 619 N N . GLU A 1 78 ? 1.512 -6.251 -12.783 1.00 92.00 78 GLU A N 1
ATOM 620 C CA . GLU A 1 78 ? 0.755 -6.051 -11.543 1.00 92.00 78 GLU A CA 1
ATOM 621 C C . GLU A 1 78 ? 1.499 -6.609 -10.327 1.00 92.00 78 GLU A C 1
ATOM 623 O O . GLU A 1 78 ? 2.004 -7.732 -10.334 1.00 92.00 78 GLU A O 1
ATOM 628 N N . VAL A 1 79 ? 1.510 -5.821 -9.255 1.00 92.31 79 VAL A N 1
ATOM 629 C CA . VAL A 1 79 ? 1.989 -6.209 -7.929 1.00 92.31 79 VAL A CA 1
ATOM 630 C C . VAL A 1 79 ? 0.832 -6.037 -6.960 1.00 92.31 79 VAL A C 1
ATOM 632 O O . VAL A 1 79 ? 0.392 -4.917 -6.718 1.00 92.31 79 VAL A O 1
ATOM 635 N N . LEU A 1 80 ? 0.333 -7.144 -6.419 1.00 94.81 80 LEU A N 1
ATOM 636 C CA . LEU A 1 80 ? -0.802 -7.157 -5.502 1.00 94.81 80 LEU A CA 1
ATOM 637 C C . LEU A 1 80 ? -0.320 -7.650 -4.141 1.00 94.81 80 LEU A C 1
ATOM 639 O O . LEU A 1 80 ? 0.178 -8.772 -4.026 1.00 94.81 80 LEU A O 1
ATOM 643 N N . MET A 1 81 ? -0.461 -6.827 -3.109 1.00 95.81 81 MET A N 1
ATOM 644 C CA . MET A 1 81 ? 0.005 -7.135 -1.760 1.00 95.81 81 MET A CA 1
ATOM 645 C C . MET A 1 81 ? -1.122 -6.998 -0.747 1.00 95.81 81 MET A C 1
ATOM 647 O O . MET A 1 81 ? -1.923 -6.069 -0.794 1.00 95.81 81 MET A O 1
ATOM 651 N N . THR A 1 82 ? -1.173 -7.940 0.189 1.00 96.50 82 THR A N 1
ATOM 652 C CA . THR A 1 82 ? -2.085 -7.905 1.334 1.00 96.50 82 THR A CA 1
ATOM 653 C C . THR A 1 82 ? -1.274 -7.704 2.602 1.00 96.50 82 THR A C 1
ATOM 655 O O . THR A 1 82 ? -0.279 -8.398 2.827 1.00 96.50 82 THR A O 1
ATOM 658 N N . TYR A 1 83 ? -1.728 -6.778 3.435 1.00 96.50 83 TYR A N 1
ATOM 659 C CA . TYR A 1 83 ? -1.129 -6.468 4.721 1.00 96.50 83 TYR A CA 1
ATOM 660 C C . TYR A 1 83 ? -2.142 -6.671 5.836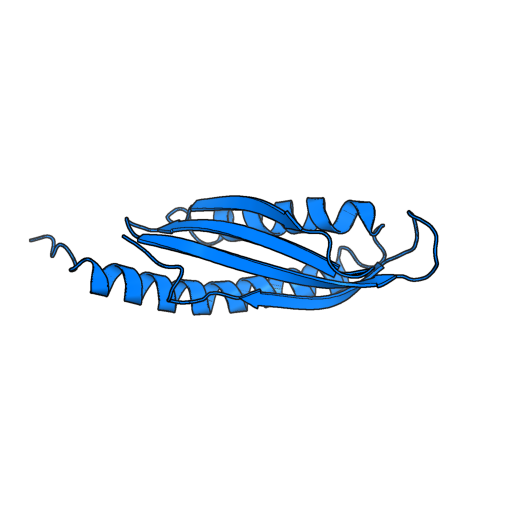 1.00 96.50 83 TYR A C 1
ATOM 662 O O . TYR A 1 83 ? -3.319 -6.345 5.680 1.00 96.50 83 TYR A O 1
ATOM 670 N N . SER A 1 84 ? -1.659 -7.138 6.982 1.00 95.50 84 SER A N 1
ATOM 671 C CA . SER A 1 84 ? -2.365 -6.997 8.249 1.00 95.50 84 SER A CA 1
ATOM 672 C C . SER A 1 84 ? -1.732 -5.897 9.072 1.00 95.50 84 SER A C 1
ATOM 674 O O . SER A 1 84 ? -0.525 -5.655 9.024 1.00 95.50 84 SER A O 1
ATOM 676 N N . GLY A 1 85 ? -2.558 -5.221 9.852 1.00 93.50 85 GLY A N 1
ATOM 677 C CA . GLY A 1 85 ? -2.096 -4.245 10.808 1.00 93.50 85 GLY A CA 1
ATOM 678 C C . GLY A 1 85 ? -2.889 -4.268 12.098 1.00 93.50 85 GLY A C 1
ATOM 679 O O . GLY A 1 85 ? -3.955 -4.876 12.207 1.00 93.50 85 GLY A O 1
ATOM 680 N N . A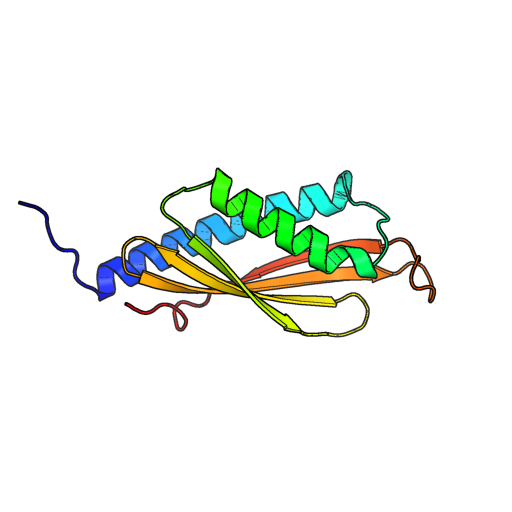LA A 1 86 ? -2.325 -3.612 13.102 1.00 92.25 86 ALA A N 1
ATOM 681 C CA . ALA A 1 86 ? -2.975 -3.401 14.379 1.00 92.25 86 ALA A CA 1
ATOM 682 C C . ALA A 1 86 ? -2.707 -1.984 14.884 1.00 92.25 86 ALA A C 1
ATOM 684 O O . ALA A 1 86 ? -1.589 -1.474 14.768 1.00 92.25 86 ALA A O 1
ATOM 685 N N . ASN A 1 87 ? -3.735 -1.367 15.465 1.00 90.25 87 ASN A N 1
ATOM 686 C CA . ASN A 1 87 ? -3.667 -0.057 16.105 1.00 90.25 87 ASN A CA 1
ATOM 687 C C . ASN A 1 87 ? -4.547 -0.046 17.360 1.00 90.25 87 ASN A C 1
ATOM 689 O O . ASN A 1 87 ? -5.764 -0.196 17.268 1.00 90.25 87 ASN A O 1
ATOM 693 N N . LYS A 1 88 ? -3.928 0.135 18.535 1.00 82.44 88 LYS A N 1
ATOM 694 C CA . LYS A 1 88 ? -4.605 0.334 19.836 1.00 82.44 88 LYS A CA 1
ATOM 695 C C . LYS A 1 88 ? -5.773 -0.638 20.107 1.00 82.44 88 LYS A C 1
ATOM 697 O O . LYS A 1 88 ? -6.805 -0.234 20.638 1.00 82.44 88 LYS A O 1
ATOM 702 N N . GLY A 1 89 ? -5.596 -1.916 19.759 1.00 81.06 89 GLY A N 1
ATOM 703 C CA . GLY A 1 89 ? -6.590 -2.974 19.989 1.00 81.06 89 GLY A CA 1
ATOM 704 C C . GLY A 1 89 ? -7.662 -3.117 18.905 1.00 81.06 89 GLY A C 1
ATOM 705 O O . GLY A 1 89 ? -8.680 -3.744 19.161 1.00 81.06 89 GLY A O 1
ATOM 706 N N . ALA A 1 90 ? -7.464 -2.519 17.729 1.00 88.75 90 ALA A N 1
ATOM 707 C CA . ALA A 1 90 ? -8.181 -2.872 16.509 1.00 88.75 90 ALA A CA 1
ATOM 708 C C . ALA A 1 90 ? -7.205 -3.523 15.523 1.00 88.75 90 ALA A C 1
ATOM 710 O O . ALA A 1 90 ? -6.119 -2.990 15.276 1.00 88.75 90 ALA A O 1
ATOM 711 N N . HIS A 1 91 ? -7.608 -4.655 14.961 1.00 92.88 91 HIS A N 1
ATOM 712 C CA . HIS A 1 91 ? -6.921 -5.348 13.882 1.00 92.88 91 HIS A CA 1
ATOM 713 C C . HIS A 1 91 ? -7.557 -4.968 12.553 1.00 92.88 91 HIS A C 1
ATOM 715 O O . HIS A 1 91 ? -8.763 -4.741 12.478 1.00 92.88 91 HIS A O 1
ATOM 721 N N . PHE A 1 92 ? -6.754 -4.867 11.504 1.00 94.06 92 PHE A N 1
ATOM 722 C CA . PHE A 1 92 ? -7.255 -4.539 10.179 1.00 94.06 92 PHE A CA 1
ATOM 723 C C . PHE A 1 92 ? -6.435 -5.198 9.086 1.00 94.06 92 PHE A C 1
ATOM 725 O O . PHE A 1 92 ? -5.274 -5.557 9.297 1.00 94.06 92 PHE A O 1
ATOM 732 N N . LYS A 1 93 ? -7.027 -5.305 7.900 1.00 96.00 93 LYS A N 1
ATOM 733 C CA . LYS A 1 93 ? -6.295 -5.599 6.672 1.00 96.00 93 LYS A CA 1
ATOM 734 C C . LYS A 1 93 ? -6.425 -4.461 5.680 1.00 96.00 93 LYS A C 1
ATOM 736 O O . LYS A 1 93 ? -7.336 -3.634 5.755 1.00 96.00 93 LYS A O 1
ATOM 741 N N . PHE A 1 94 ? -5.432 -4.373 4.810 1.00 95.94 94 PHE A N 1
ATOM 742 C CA . PHE A 1 94 ? -5.455 -3.457 3.688 1.00 95.94 94 PHE A CA 1
ATOM 743 C C . PHE A 1 94 ? -4.683 -4.039 2.512 1.00 95.94 94 PHE A C 1
ATOM 745 O O . PHE A 1 94 ? -3.793 -4.883 2.664 1.00 95.94 94 PHE A O 1
ATOM 752 N N . HIS A 1 95 ? -5.035 -3.558 1.329 1.00 96.12 95 HIS A N 1
ATOM 753 C CA . HIS A 1 95 ? -4.504 -4.033 0.065 1.00 96.12 95 HIS A CA 1
ATOM 754 C C . HIS A 1 95 ? -3.702 -2.938 -0.615 1.00 96.12 95 HIS A C 1
ATOM 756 O O . HIS A 1 95 ? -4.085 -1.765 -0.579 1.00 96.12 95 HIS A O 1
ATOM 762 N N . VAL A 1 96 ? -2.594 -3.321 -1.239 1.00 95.75 96 VAL A N 1
ATOM 763 C CA . VAL A 1 96 ? -1.805 -2.425 -2.074 1.00 95.75 96 VAL A CA 1
ATOM 764 C C . VAL A 1 96 ? -1.645 -3.033 -3.453 1.00 95.75 96 VAL A C 1
ATOM 766 O O . VAL A 1 96 ? -1.037 -4.091 -3.603 1.00 95.75 96 VAL A O 1
ATOM 769 N N . ASP A 1 97 ? -2.150 -2.311 -4.447 1.00 95.06 97 ASP A N 1
ATOM 770 C CA . ASP A 1 97 ? -2.175 -2.736 -5.838 1.00 95.06 97 ASP A CA 1
ATOM 771 C C . ASP A 1 97 ? -1.342 -1.758 -6.667 1.00 95.06 97 ASP A C 1
ATOM 773 O O . ASP A 1 97 ? -1.680 -0.580 -6.802 1.00 95.06 97 ASP A O 1
ATOM 777 N N . GLY A 1 98 ? -0.230 -2.236 -7.211 1.00 94.25 98 GLY A N 1
ATOM 778 C CA . GLY A 1 98 ? 0.631 -1.499 -8.124 1.00 94.25 98 GLY A CA 1
ATOM 779 C C . GLY A 1 98 ? 0.470 -2.008 -9.551 1.00 94.25 98 GLY A C 1
ATOM 780 O O . GLY A 1 98 ? 0.505 -3.210 -9.792 1.00 94.25 98 GLY A O 1
ATOM 781 N N . LEU A 1 99 ? 0.322 -1.092 -10.504 1.00 94.00 99 LEU A N 1
ATOM 782 C CA . LEU A 1 99 ? 0.317 -1.371 -11.934 1.00 94.00 99 LEU A CA 1
ATOM 783 C C . LEU A 1 99 ? 1.500 -0.659 -12.588 1.00 94.00 99 LEU A C 1
ATOM 785 O O . LEU A 1 99 ? 1.627 0.566 -12.500 1.00 94.00 99 LEU A O 1
ATOM 789 N N . PHE A 1 100 ? 2.322 -1.430 -13.289 1.00 92.44 100 PHE A N 1
ATOM 790 C CA . PHE A 1 100 ? 3.561 -0.993 -13.912 1.00 92.44 100 PHE A CA 1
ATOM 791 C C . PHE A 1 100 ? 3.561 -1.320 -15.405 1.00 92.44 100 PHE A C 1
ATOM 793 O O . PHE A 1 100 ? 3.106 -2.375 -15.842 1.00 92.44 100 PHE A O 1
ATOM 800 N N . THR A 1 101 ? 4.095 -0.398 -16.197 1.00 92.38 101 THR A N 1
ATOM 801 C CA . THR A 1 101 ? 4.369 -0.610 -17.617 1.00 92.38 101 THR A CA 1
ATOM 802 C C . THR A 1 101 ? 5.748 -1.243 -17.759 1.00 92.38 101 THR A C 1
ATOM 804 O O . THR A 1 101 ? 6.725 -0.685 -17.259 1.00 92.38 101 THR A O 1
ATOM 807 N N . LEU A 1 102 ? 5.824 -2.376 -18.458 1.00 88.62 102 LEU A N 1
ATOM 808 C CA . LEU A 1 102 ? 7.067 -3.086 -18.766 1.00 88.62 102 LEU A CA 1
ATOM 809 C C . LEU A 1 102 ? 7.554 -2.678 -20.162 1.00 88.62 102 LEU A C 1
ATOM 811 O O . LEU A 1 102 ? 6.823 -2.859 -21.139 1.00 88.62 102 LEU A O 1
ATOM 815 N N . THR A 1 103 ? 8.768 -2.139 -20.294 1.00 84.56 103 THR A N 1
ATOM 816 C CA . THR A 1 103 ? 9.343 -1.839 -21.618 1.00 84.56 103 THR A CA 1
ATOM 817 C C . THR A 1 103 ? 10.178 -3.011 -22.122 1.00 84.56 103 THR A C 1
ATOM 819 O O . THR A 1 103 ? 11.401 -3.025 -21.987 1.00 84.56 103 THR A O 1
ATOM 822 N N . GLY A 1 104 ? 9.495 -4.001 -22.699 1.00 76.25 104 GLY A N 1
ATOM 823 C CA . GLY A 1 104 ? 10.092 -5.204 -23.284 1.00 76.25 104 GLY A CA 1
ATOM 824 C C . GLY A 1 104 ? 9.712 -6.491 -22.550 1.00 76.25 104 GLY A C 1
ATOM 825 O O . GLY A 1 104 ? 8.995 -6.473 -21.555 1.00 76.25 104 GLY A O 1
ATOM 826 N N . SER A 1 105 ? 10.192 -7.622 -23.071 1.00 70.44 105 SER A N 1
ATOM 827 C CA . SER A 1 105 ? 9.895 -8.973 -22.556 1.00 70.44 105 SER A CA 1
ATOM 828 C C . SER A 1 105 ? 11.010 -9.553 -21.673 1.00 70.44 105 SER A C 1
ATOM 830 O O . SER A 1 105 ? 10.929 -10.705 -21.261 1.00 70.44 105 SER A O 1
ATOM 832 N N . SER A 1 106 ? 12.070 -8.779 -21.418 1.00 74.25 106 SER A N 1
ATOM 833 C CA . SER A 1 106 ? 13.214 -9.196 -20.600 1.00 74.25 106 SER A CA 1
ATOM 834 C C . SER A 1 106 ? 12.911 -9.043 -19.101 1.00 74.25 106 SER A C 1
ATOM 836 O O . SER A 1 106 ? 12.271 -8.059 -18.730 1.00 74.25 106 SER A O 1
ATOM 838 N N . PRO A 1 107 ? 13.419 -9.929 -18.222 1.00 66.38 107 PRO A N 1
ATOM 839 C CA . PRO A 1 107 ? 13.340 -9.760 -16.763 1.00 66.38 107 PRO A CA 1
ATOM 840 C C . PRO A 1 107 ? 13.943 -8.435 -16.266 1.00 66.38 107 PRO A C 1
ATOM 842 O O . PRO A 1 107 ? 13.454 -7.841 -15.308 1.00 66.38 107 PRO A O 1
ATOM 845 N N . ASN A 1 108 ? 14.946 -7.926 -16.989 1.00 75.75 108 ASN A N 1
ATOM 846 C CA . ASN A 1 108 ? 15.625 -6.659 -16.701 1.00 75.75 108 ASN A CA 1
ATOM 847 C C . ASN A 1 108 ? 15.004 -5.463 -17.437 1.00 75.75 108 ASN A C 1
ATOM 849 O O . ASN A 1 108 ? 15.618 -4.398 -17.514 1.00 75.75 108 ASN A O 1
ATOM 853 N N . ALA A 1 109 ? 13.826 -5.637 -18.043 1.00 79.62 109 ALA A N 1
ATOM 854 C CA . ALA A 1 109 ? 13.134 -4.549 -18.715 1.00 79.62 109 ALA A CA 1
ATOM 855 C C . ALA A 1 109 ? 12.852 -3.410 -17.718 1.00 79.62 109 ALA A C 1
ATOM 857 O O . ALA A 1 109 ? 12.337 -3.673 -16.625 1.00 79.62 109 ALA A O 1
ATOM 858 N N . PRO A 1 110 ? 13.146 -2.150 -18.090 1.00 86.06 110 PRO A N 1
ATOM 859 C CA . PRO A 1 110 ? 12.775 -1.005 -17.279 1.00 86.06 110 PRO A CA 1
ATOM 860 C C . PRO A 1 110 ? 11.270 -0.991 -17.019 1.00 86.06 110 PRO A C 1
ATOM 862 O O . PRO A 1 110 ? 10.461 -1.275 -17.911 1.00 86.06 110 PRO A O 1
ATOM 865 N N . THR A 1 111 ? 10.897 -0.640 -15.791 1.00 90.81 111 THR A N 1
ATOM 866 C CA . THR A 1 111 ? 9.492 -0.507 -15.413 1.00 90.81 111 THR A CA 1
ATOM 867 C C . THR A 1 111 ? 9.137 0.895 -14.968 1.00 90.81 111 THR A C 1
ATOM 869 O O . THR A 1 111 ? 9.934 1.618 -14.368 1.00 90.81 111 THR A O 1
ATOM 872 N N . TYR A 1 112 ? 7.911 1.291 -15.291 1.00 92.88 112 TYR A N 1
ATOM 873 C CA . TYR A 1 112 ? 7.389 2.614 -14.984 1.00 92.88 112 TYR A CA 1
ATOM 874 C C . TYR A 1 112 ? 6.050 2.476 -14.287 1.00 92.88 112 TYR A C 1
ATOM 876 O O . TYR A 1 112 ? 5.158 1.785 -14.781 1.00 92.88 112 TYR A O 1
ATOM 884 N N . VAL A 1 113 ? 5.897 3.147 -13.149 1.00 94.06 113 VAL A N 1
ATOM 885 C CA . VAL A 1 113 ? 4.624 3.164 -12.434 1.00 94.06 113 VAL A CA 1
ATOM 886 C C . VAL A 1 113 ? 3.543 3.801 -13.304 1.00 94.06 113 VAL A C 1
ATOM 888 O O . VAL A 1 113 ? 3.711 4.894 -13.841 1.00 94.06 113 VAL A O 1
ATOM 891 N N . LYS A 1 114 ? 2.427 3.092 -13.459 1.00 94.00 114 LYS A N 1
ATOM 892 C CA . LYS A 1 114 ? 1.218 3.592 -14.117 1.00 94.00 114 LYS A CA 1
ATOM 893 C C . LYS A 1 114 ? 0.176 3.989 -13.082 1.00 94.00 114 LYS A C 1
ATOM 895 O O . LYS A 1 114 ? -0.467 5.023 -13.226 1.00 94.00 114 LYS A O 1
ATOM 900 N N . ASN A 1 115 ? -0.002 3.163 -12.056 1.00 94.19 115 ASN A N 1
ATOM 901 C CA . ASN A 1 115 ? -0.911 3.440 -10.955 1.00 94.19 115 ASN A CA 1
ATOM 902 C C . ASN A 1 115 ? -0.453 2.703 -9.695 1.00 94.19 115 ASN A C 1
ATOM 904 O O . ASN A 1 115 ? 0.038 1.584 -9.786 1.00 94.19 115 ASN A O 1
ATOM 908 N N . ILE A 1 116 ? -0.667 3.305 -8.530 1.00 95.44 116 ILE A N 1
ATOM 909 C CA . ILE A 1 116 ? -0.583 2.624 -7.237 1.00 95.44 116 ILE A CA 1
ATOM 910 C C . ILE A 1 116 ? -1.863 2.952 -6.492 1.00 95.44 116 ILE A C 1
ATOM 912 O O . ILE A 1 116 ? -2.283 4.110 -6.440 1.00 95.44 116 ILE A O 1
ATOM 916 N N . ASN A 1 117 ? -2.478 1.940 -5.902 1.00 95.62 117 ASN A N 1
ATOM 917 C CA . ASN A 1 117 ? -3.650 2.089 -5.072 1.00 95.62 117 ASN A CA 1
ATOM 918 C C . ASN A 1 117 ? -3.432 1.423 -3.715 1.00 95.62 117 ASN A C 1
ATOM 920 O O . ASN A 1 117 ? -2.798 0.378 -3.623 1.00 95.62 117 ASN A O 1
ATOM 924 N N . VAL A 1 118 ? -3.967 2.046 -2.668 1.00 95.75 118 VAL A N 1
ATOM 925 C CA . VAL A 1 118 ? -3.968 1.510 -1.305 1.00 95.75 118 VAL A CA 1
ATOM 926 C C . VAL A 1 118 ? -5.420 1.503 -0.855 1.00 95.75 118 VAL A C 1
ATOM 928 O O . VAL A 1 118 ? -6.033 2.567 -0.742 1.00 95.75 118 VAL A O 1
ATOM 931 N N . THR A 1 119 ? -5.974 0.318 -0.637 1.00 94.94 119 THR A N 1
ATOM 932 C CA . THR A 1 119 ? -7.396 0.116 -0.354 1.00 94.94 119 THR A CA 1
ATOM 933 C C . THR A 1 119 ? -7.576 -0.419 1.055 1.00 94.94 119 THR A C 1
ATOM 935 O O . THR A 1 119 ? -6.894 -1.356 1.464 1.00 94.94 119 THR A O 1
ATOM 938 N N . VAL A 1 120 ? -8.525 0.162 1.781 1.00 94.69 120 VAL A N 1
ATOM 939 C CA . VAL A 1 120 ? -8.989 -0.316 3.086 1.00 94.69 120 VAL A CA 1
ATOM 940 C C . VAL A 1 120 ? -10.481 -0.617 2.986 1.00 94.69 120 VAL A C 1
ATOM 942 O O . VAL A 1 120 ? -11.230 0.190 2.433 1.00 94.69 120 VAL A O 1
ATOM 945 N N . ASP A 1 121 ? -10.922 -1.751 3.523 1.00 92.31 121 ASP A N 1
ATOM 946 C CA . ASP A 1 121 ? -12.344 -2.093 3.636 1.00 92.31 121 ASP A CA 1
ATOM 947 C C . ASP A 1 121 ? -12.708 -2.203 5.116 1.00 92.31 121 ASP A C 1
ATOM 949 O O . ASP A 1 121 ? -12.087 -2.953 5.860 1.00 92.31 121 ASP A O 1
ATOM 953 N N . LYS A 1 122 ? -13.743 -1.475 5.547 1.00 90.56 122 LYS A N 1
ATOM 954 C CA . LYS A 1 122 ? -14.253 -1.495 6.924 1.00 90.56 122 LYS A CA 1
ATOM 955 C C . LYS A 1 122 ? -14.605 -2.906 7.407 1.00 90.56 122 LYS A C 1
ATOM 957 O O . LYS A 1 122 ? -14.507 -3.175 8.599 1.00 90.56 122 LYS A O 1
ATOM 962 N N . ARG A 1 123 ? -15.006 -3.806 6.504 1.00 92.00 123 ARG A N 1
ATOM 963 C CA . ARG A 1 123 ? -15.324 -5.210 6.823 1.00 92.00 123 ARG A CA 1
ATOM 964 C C . ARG A 1 123 ? -14.108 -6.006 7.284 1.00 92.00 123 ARG A C 1
ATOM 966 O O . ARG A 1 123 ? -14.274 -7.013 7.961 1.00 92.00 123 ARG A O 1
ATOM 973 N N . GLU A 1 124 ? -12.910 -5.550 6.939 1.00 92.19 124 GLU A N 1
ATOM 974 C CA . GLU A 1 124 ? -11.656 -6.178 7.341 1.00 92.19 124 GLU A CA 1
ATOM 975 C C . GLU A 1 124 ? -11.108 -5.636 8.665 1.00 92.19 124 GLU A C 1
ATOM 977 O O . GLU A 1 124 ? -9.983 -5.965 9.032 1.00 92.19 124 GLU A O 1
ATOM 982 N N . PHE A 1 125 ? -11.879 -4.815 9.388 1.00 92.00 125 PHE A N 1
ATOM 983 C CA . PHE A 1 125 ? -11.501 -4.299 10.699 1.00 92.00 125 PHE A CA 1
ATOM 984 C C . PHE A 1 125 ? -12.221 -5.084 11.791 1.00 92.00 125 PHE A C 1
ATOM 986 O O . PHE A 1 125 ? -13.450 -5.169 11.819 1.00 92.00 125 PHE A O 1
ATOM 993 N N . THR A 1 126 ? -11.449 -5.619 12.727 1.00 89.50 126 THR A N 1
ATOM 994 C CA . THR A 1 126 ? -11.948 -6.366 13.880 1.00 89.50 126 THR A CA 1
ATOM 995 C C . THR A 1 126 ? -11.345 -5.822 15.168 1.00 89.50 126 THR A C 1
ATOM 997 O O . THR A 1 126 ? -10.380 -5.055 15.156 1.00 89.50 126 THR A O 1
ATOM 1000 N N . ARG A 1 127 ? -11.942 -6.196 16.299 1.00 84.00 127 ARG A N 1
ATOM 1001 C CA . ARG A 1 127 ? -11.321 -6.007 17.612 1.00 84.00 127 ARG A CA 1
ATOM 1002 C C . ARG A 1 127 ? -10.243 -7.060 17.844 1.00 84.00 127 ARG A C 1
ATOM 1004 O O . ARG A 1 127 ? -10.373 -8.152 17.248 1.00 84.00 127 ARG A O 1
#

Solvent-accessible surface area (backbone atoms only — not comparable to full-atom values): 6868 Å² total; per-residue (Å²): 135,83,81,76,68,53,67,69,60,47,36,52,53,50,44,58,49,50,54,53,48,30,55,52,50,27,50,54,50,44,52,42,34,62,62,76,45,50,48,40,36,56,82,52,45,60,65,49,53,50,52,52,50,52,52,50,45,53,73,70,38,81,66,45,47,73,44,84,72,49,74,49,87,60,60,95,47,37,42,37,36,38,32,39,33,38,43,94,74,21,36,33,43,38,38,38,43,36,37,35,48,64,61,64,90,52,75,75,19,36,22,38,67,74,46,56,45,47,49,72,51,73,88,47,46,40,107

Radius of gyration: 16.22 Å; Cα contacts (8 Å, |Δi|>4): 216; chains: 1; bounding box: 33×22×58 Å

Nearest PDB structures (foldseek):
  5jbs-assembly1_C  TM=5.138E-01  e=2.701E-02  Brucella suis 1330
  3m8c-assembly1_A  TM=4.015E-01  e=2.961E-01  Comamonas testosteroni
  1ohs-assembly2_D  TM=3.324E-01  e=1.789E-01  Comamonas testosteroni
  3ov4-assembly2_D  TM=3.243E-01  e=1.577E-01  Comamonas testosteroni
  2pcs-assembly1_A  TM=3.525E-01  e=8.644E-01  Geobacillus kaustophilus HTA426

Mean predicted aligned error: 5.56 Å

Foldseek 3Di:
DPPPPDFVRVLVVVQVVVVVVQVVLQVVLLVCQQPVVFFFQLVCCQVVNVVSSQVSVCVPDVQKHKDWDDWDDDPVQKTKTKIWMDGPPKIFIKIKIWGWDFDDDDSSTTIGTPGIGIDGDSVRIGD

Sequence (127 aa):
MTDIKSGPELVEKTFVYMTNLSRECRKALADKFGQTYKGMPFESVESTMRKEIETWFAERDKNITVKHERSSAGKPGEVLMTYSGANKGAHFKFHVDGLFTLTGSSPNAPTYVKNINVTVDKREFTR

pLDDT: mean 88.85, std 10.3, range [36.22, 96.5]

Secondary structure (DSSP, 8-state):
------HHHHHHHHHHHHHHHHHHHHHHHHHHHHHTSTT-BHHHHHHHHHHHHHHHHHHH-TTEEEEEEEEEE-STTEEEEEEEEEETTEEEEEEEEEEEEESSSSTT-BEEEEEEEEEEEEEEEE-